Protein AF-A0A7C9LBA6-F1 (afdb_monomer_lite)

Foldseek 3Di:
DVVVVVVVVVVVVVVVVVVVVVVVVVVVPDDDQKAAPQCCQPVQQKWKWFDAPPDIDIDRHPVVCVVCVVRGPDIWMDRVPWTWDWDQDPPPGTITGTPVVVVVVVVVD

Secondary structure (DSSP, 8-state):
-HHHHHHHHHHHHHHHHHHHHHHHHHHH-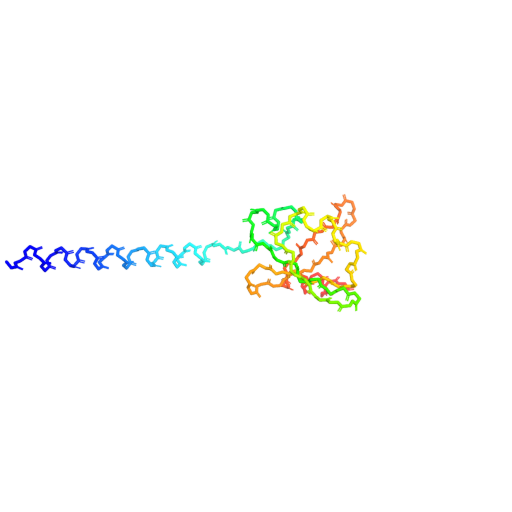PPPSEE-HHHHHHTT--EEEEE-SS-EEEE-SHHHHHHHGGG-SEEEEEETTEEEEEEEETTTEEEEEEHHHHHHHHHT-

pLDDT: mean 88.99, std 9.69, range [58.03, 98.0]

Radius of gyration: 20.69 Å; chains: 1; bounding box: 52×58×36 Å

Structure (mmCIF, N/CA/C/O backbone):
data_AF-A0A7C9LBA6-F1
#
_entry.id   AF-A0A7C9LBA6-F1
#
loop_
_atom_site.group_PDB
_atom_site.id
_atom_site.type_symbol
_atom_site.label_atom_id
_atom_site.label_alt_id
_atom_site.label_comp_id
_atom_site.label_asym_id
_atom_site.label_entity_id
_atom_site.label_seq_id
_atom_site.pdbx_PDB_ins_code
_atom_site.Cartn_x
_atom_site.Cartn_y
_atom_site.Cartn_z
_atom_site.occupancy
_atom_site.B_iso_or_equiv
_atom_site.auth_seq_id
_atom_site.auth_comp_id
_atom_site.auth_asym_id
_atom_site.auth_atom_id
_atom_site.pdbx_PDB_model_num
ATOM 1 N N . MET A 1 1 ? -35.778 39.467 17.809 1.00 60.66 1 MET A N 1
ATOM 2 C CA . MET A 1 1 ? -34.413 39.201 18.327 1.00 60.66 1 MET A CA 1
ATOM 3 C C . MET A 1 1 ? -34.234 37.753 18.783 1.00 60.66 1 MET A C 1
ATOM 5 O O . MET A 1 1 ? -33.127 37.266 18.616 1.00 60.66 1 MET A O 1
ATOM 9 N N . SER A 1 2 ? -35.278 37.062 19.279 1.00 70.19 2 SER A N 1
ATOM 10 C CA . SER A 1 2 ? -35.215 35.616 19.597 1.00 70.19 2 SER A CA 1
ATOM 11 C C . SER A 1 2 ? -34.873 34.762 18.371 1.00 70.19 2 SER A C 1
ATOM 13 O O . SER A 1 2 ? -33.877 34.055 18.390 1.00 70.19 2 SER A O 1
ATOM 15 N N . ASP A 1 3 ? -35.591 34.950 17.259 1.00 76.44 3 ASP A N 1
ATOM 16 C CA . ASP A 1 3 ? -35.483 34.080 16.075 1.00 76.44 3 ASP A CA 1
ATOM 17 C C . ASP A 1 3 ? -34.077 33.997 15.461 1.00 76.44 3 ASP A C 1
ATOM 19 O O . ASP A 1 3 ? -33.676 32.954 14.955 1.00 76.44 3 ASP A O 1
ATOM 23 N N . ILE A 1 4 ? -33.298 35.083 15.519 1.00 77.94 4 ILE A N 1
ATOM 24 C CA . ILE A 1 4 ? -31.924 35.104 14.990 1.00 77.94 4 ILE A CA 1
ATOM 25 C C . ILE A 1 4 ? -30.975 34.338 15.922 1.00 77.94 4 ILE A C 1
ATOM 27 O O . ILE A 1 4 ? -30.093 33.624 15.454 1.00 77.94 4 ILE A O 1
ATOM 31 N N . LEU A 1 5 ? -31.156 34.464 17.240 1.00 82.12 5 LEU A N 1
ATOM 32 C CA . LEU A 1 5 ? -30.356 33.737 18.228 1.00 82.12 5 LEU A CA 1
ATOM 33 C C . LEU A 1 5 ? -30.671 32.238 18.216 1.00 82.12 5 LEU A C 1
ATOM 35 O O . LEU A 1 5 ? -29.753 31.428 18.341 1.00 82.12 5 LEU A O 1
ATOM 39 N N . ASP A 1 6 ? -31.938 31.878 18.018 1.00 82.25 6 ASP A N 1
ATOM 40 C CA . ASP A 1 6 ? -32.375 30.487 17.901 1.00 82.25 6 ASP A CA 1
ATOM 41 C C . ASP A 1 6 ? -31.831 29.848 16.612 1.00 82.25 6 ASP A C 1
ATOM 43 O O . ASP A 1 6 ? -31.237 28.773 16.659 1.00 82.25 6 ASP A O 1
ATOM 47 N N . MET A 1 7 ? -31.868 30.565 15.484 1.00 81.94 7 MET A N 1
ATOM 48 C CA . MET A 1 7 ? -31.296 30.091 14.218 1.00 81.94 7 MET A CA 1
ATOM 49 C C . MET A 1 7 ? -29.770 29.889 14.292 1.00 81.94 7 MET A C 1
ATOM 51 O O . MET A 1 7 ? -29.239 28.911 13.764 1.00 81.94 7 MET A O 1
ATOM 55 N N . LEU A 1 8 ? -29.047 30.775 14.989 1.00 85.19 8 LEU A N 1
ATOM 56 C CA . LEU A 1 8 ? -27.605 30.622 15.228 1.00 85.19 8 LEU A CA 1
ATOM 57 C C . LEU A 1 8 ? -27.291 29.428 16.142 1.00 85.19 8 LEU A C 1
ATOM 59 O O . LEU A 1 8 ? -26.278 28.744 15.954 1.00 85.19 8 LEU A O 1
ATOM 63 N N . ARG A 1 9 ? -28.159 29.154 17.122 1.00 85.62 9 ARG A N 1
ATOM 64 C CA . ARG A 1 9 ? -28.035 27.999 18.016 1.00 85.62 9 ARG A CA 1
ATOM 65 C C . ARG A 1 9 ? -28.252 26.690 17.258 1.00 85.62 9 ARG A C 1
ATOM 67 O O . ARG A 1 9 ? -27.427 25.786 17.383 1.00 85.62 9 ARG A O 1
ATOM 74 N N . ASP A 1 10 ? -29.282 26.618 16.422 1.00 86.25 10 ASP A N 1
ATOM 75 C CA . ASP A 1 10 ? -29.562 25.448 15.583 1.00 86.25 10 ASP A CA 1
ATOM 76 C C . ASP A 1 10 ? -28.429 25.172 14.593 1.00 86.25 10 ASP A C 1
ATOM 78 O O . ASP A 1 10 ? -28.001 24.026 14.434 1.00 86.25 10 ASP A O 1
ATOM 82 N N . PHE A 1 11 ? -27.868 26.224 13.989 1.00 85.12 11 PHE A N 1
ATOM 83 C CA . PHE A 1 11 ? -26.718 26.096 13.097 1.00 85.12 11 PHE A CA 1
ATOM 84 C C . PHE A 1 11 ? -25.482 25.552 13.827 1.00 85.12 11 PHE A C 1
ATOM 86 O O . PHE A 1 11 ? -24.800 24.666 13.318 1.00 85.12 11 PHE A O 1
ATOM 93 N N . THR A 1 12 ? -25.232 26.022 15.052 1.00 88.44 12 THR A N 1
ATOM 94 C CA . THR A 1 12 ? -24.122 25.538 15.889 1.00 88.44 12 THR A CA 1
ATOM 95 C C . THR A 1 12 ? -24.306 24.068 16.281 1.00 88.44 12 THR A C 1
ATOM 97 O O . THR A 1 12 ? -23.357 23.287 16.252 1.00 88.44 12 THR A O 1
ATOM 100 N N . HIS A 1 13 ? -25.527 23.652 16.620 1.00 88.19 13 HIS A N 1
ATOM 101 C CA . HIS A 1 13 ? -25.814 22.246 16.915 1.00 88.19 13 HIS A CA 1
ATOM 102 C C . HIS A 1 13 ? -25.668 21.354 15.680 1.00 88.19 13 HIS A C 1
ATOM 104 O O . HIS A 1 13 ? -25.172 20.229 15.783 1.00 88.19 13 HIS A O 1
ATOM 110 N N . PHE A 1 14 ? -26.067 21.853 14.511 1.00 86.50 14 PHE A N 1
ATOM 111 C CA . PHE A 1 14 ? -25.910 21.148 13.247 1.00 86.50 14 PHE A CA 1
ATOM 112 C C . PHE A 1 14 ? -24.434 20.929 12.889 1.00 86.50 14 PHE A C 1
ATOM 114 O O . PHE A 1 14 ? -24.050 19.801 12.575 1.00 86.50 14 PHE A O 1
ATOM 121 N N . THR A 1 15 ? -23.586 21.957 13.003 1.00 87.06 15 THR A N 1
ATOM 122 C CA . THR A 1 15 ? -22.146 21.825 12.724 1.00 87.06 15 THR A CA 1
ATOM 123 C C . THR A 1 15 ? -21.457 20.884 13.709 1.00 87.06 15 THR A C 1
ATOM 125 O O . THR A 1 15 ? -20.731 19.991 13.280 1.00 87.06 15 THR A O 1
ATOM 128 N N . GLN A 1 16 ? -21.764 20.981 15.007 1.00 87.44 16 GLN A N 1
ATOM 129 C CA . GLN A 1 16 ? -21.244 20.055 16.023 1.00 87.44 16 GLN A CA 1
ATOM 130 C C . GLN A 1 16 ? -21.639 18.599 15.752 1.00 87.44 16 GLN A C 1
ATOM 132 O O . GLN A 1 16 ? -20.852 17.679 15.984 1.00 87.44 16 GLN A O 1
ATOM 137 N N . LYS A 1 17 ? -22.862 18.370 15.257 1.00 89.56 17 LYS A N 1
ATOM 138 C CA . LYS A 1 17 ? -23.321 17.033 14.875 1.00 89.56 17 LYS A CA 1
ATOM 139 C C . LYS A 1 17 ? -22.533 16.495 13.681 1.00 89.56 17 LYS A C 1
ATOM 141 O O . LYS A 1 17 ? -22.078 15.359 13.745 1.00 89.56 17 LYS A O 1
ATOM 146 N N . ILE A 1 18 ? -22.317 17.309 12.645 1.00 85.25 18 ILE A N 1
ATOM 147 C CA . ILE A 1 18 ? -21.493 16.925 11.487 1.00 85.25 18 ILE A CA 1
ATOM 148 C C . ILE A 1 18 ? -20.069 16.588 11.923 1.00 85.25 18 ILE A C 1
ATOM 150 O O . ILE A 1 18 ? -19.553 15.540 11.551 1.00 85.25 18 ILE A O 1
ATOM 154 N N . GLU A 1 19 ? -19.440 17.437 12.734 1.00 78.44 19 GLU A N 1
ATOM 155 C CA . GLU A 1 19 ? -18.077 17.202 13.220 1.00 78.44 19 GLU A CA 1
ATOM 156 C C . GLU A 1 19 ? -17.978 15.897 14.013 1.00 78.44 19 GLU A C 1
ATOM 158 O O . GLU A 1 19 ? -17.054 15.109 13.807 1.00 78.44 19 GLU A O 1
ATOM 163 N N . ARG A 1 20 ? -18.960 15.629 14.881 1.00 79.94 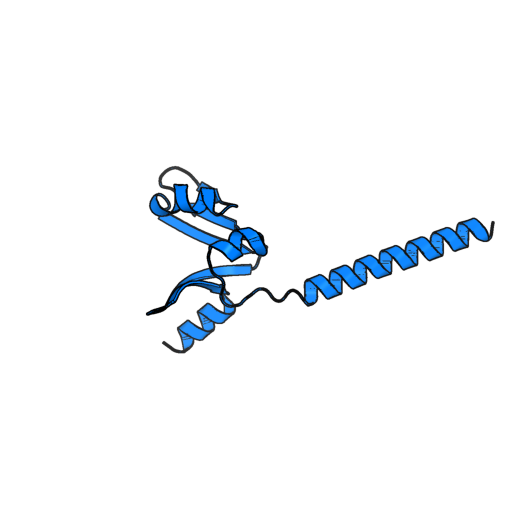20 ARG A N 1
ATOM 164 C CA . ARG A 1 20 ? -19.026 14.387 15.653 1.00 79.94 20 ARG A CA 1
ATOM 165 C C . ARG A 1 20 ? -19.242 13.168 14.761 1.00 79.94 20 ARG A C 1
ATOM 167 O O . ARG A 1 20 ? -18.562 12.165 14.952 1.00 79.94 20 ARG A O 1
ATOM 174 N N . ASP A 1 21 ? -20.146 13.247 13.792 1.00 79.44 21 ASP A N 1
ATOM 175 C CA . ASP A 1 21 ? -20.440 12.147 12.873 1.00 79.44 21 ASP A CA 1
ATOM 176 C C . ASP A 1 21 ? -19.245 11.869 11.945 1.00 79.44 21 ASP A C 1
ATOM 178 O O . ASP A 1 21 ? -18.908 10.709 11.706 1.00 79.44 21 ASP A O 1
ATOM 182 N N . M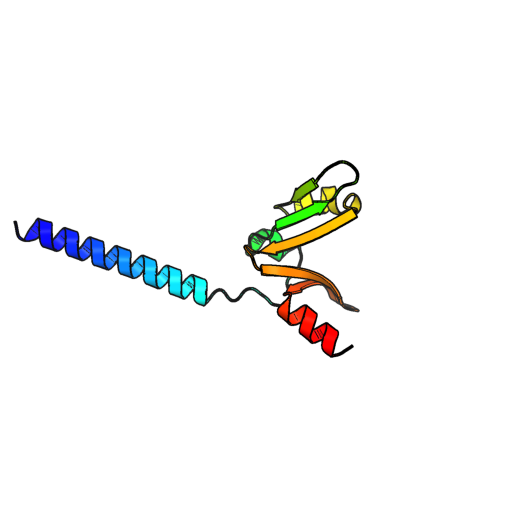ET A 1 22 ? -18.533 12.907 11.492 1.00 72.50 22 MET A N 1
ATOM 183 C CA . MET A 1 22 ? -17.276 12.782 10.747 1.00 72.50 22 MET A CA 1
ATOM 184 C C . MET A 1 22 ? -16.166 12.171 11.600 1.00 72.50 22 MET A C 1
ATOM 186 O O . MET A 1 22 ? -15.453 11.290 11.126 1.00 72.50 22 MET A O 1
ATOM 190 N N . TYR A 1 23 ? -16.030 12.600 12.855 1.00 70.00 23 TYR A N 1
ATOM 191 C CA . TYR A 1 23 ? -15.053 12.048 13.790 1.00 70.00 23 TYR A CA 1
ATOM 192 C C . TYR A 1 23 ? -15.331 10.571 14.088 1.00 70.00 23 TYR A C 1
ATOM 194 O O . TYR A 1 23 ? -14.425 9.744 14.014 1.00 70.00 23 TYR A O 1
ATOM 202 N N . GLU A 1 24 ? -16.586 10.211 14.357 1.00 68.31 24 GLU A N 1
ATOM 203 C CA . GLU A 1 24 ? -17.001 8.823 14.570 1.00 68.31 24 GLU A CA 1
ATOM 204 C C . GLU A 1 24 ? -16.846 7.981 13.299 1.00 68.31 24 GLU A C 1
ATOM 206 O O . GLU A 1 24 ? -16.409 6.836 13.378 1.00 68.31 24 GLU A O 1
ATOM 211 N N . THR A 1 25 ? -17.122 8.540 12.120 1.00 65.69 25 THR A N 1
ATOM 212 C CA . THR A 1 25 ? -16.894 7.865 10.834 1.00 65.69 25 THR A CA 1
ATOM 213 C C . THR A 1 25 ? -15.404 7.632 10.596 1.00 65.69 25 THR A C 1
ATOM 215 O O . THR A 1 25 ? -15.000 6.506 10.328 1.00 65.69 25 THR A O 1
ATOM 218 N N . ALA A 1 26 ? -14.559 8.646 10.788 1.00 62.19 26 ALA A N 1
ATOM 219 C CA . ALA A 1 26 ? -13.107 8.523 10.671 1.00 62.19 26 ALA A CA 1
ATOM 220 C C . ALA A 1 26 ? -12.520 7.531 11.689 1.00 62.19 26 ALA A C 1
ATOM 222 O O . ALA A 1 26 ? -11.588 6.798 11.372 1.00 62.19 26 ALA A O 1
ATOM 223 N N . LYS A 1 27 ? -13.096 7.459 12.895 1.00 58.03 27 LYS A N 1
ATOM 224 C CA . LYS A 1 27 ? -12.730 6.484 13.932 1.00 58.03 27 LYS A CA 1
ATOM 225 C C . LYS A 1 27 ? -13.187 5.058 13.593 1.00 58.03 27 LYS A C 1
ATOM 227 O O . LYS A 1 27 ? -12.568 4.099 14.047 1.00 58.03 27 LYS A O 1
ATOM 232 N N . ARG A 1 28 ? -14.266 4.914 12.815 1.00 58.34 28 ARG A N 1
ATOM 233 C CA . ARG A 1 28 ? -14.827 3.627 12.365 1.00 58.34 28 ARG A CA 1
ATOM 234 C C . ARG A 1 28 ? -14.223 3.109 11.067 1.00 58.34 28 ARG A C 1
ATOM 236 O O . ARG A 1 28 ? -14.303 1.906 10.835 1.00 58.34 28 ARG A O 1
ATOM 243 N N . ILE A 1 29 ? -13.623 3.966 10.241 1.00 68.44 29 ILE A N 1
ATOM 244 C CA . ILE A 1 29 ? -12.851 3.541 9.069 1.00 68.44 29 ILE A CA 1
ATOM 245 C C . ILE A 1 29 ? -11.545 2.920 9.583 1.00 68.44 29 ILE A C 1
ATOM 247 O O . ILE A 1 29 ? -10.493 3.553 9.646 1.00 68.44 29 ILE A O 1
ATOM 251 N N . GLN A 1 30 ? -11.630 1.664 10.019 1.00 80.75 30 GLN A N 1
ATOM 252 C CA . GLN A 1 30 ? -10.452 0.829 10.189 1.00 80.75 30 GLN A CA 1
ATOM 253 C C . GLN A 1 30 ? -9.896 0.549 8.799 1.00 80.75 30 GLN A C 1
ATOM 255 O O . GLN A 1 30 ? -10.582 -0.013 7.945 1.00 80.75 30 GLN A O 1
ATOM 260 N N . LEU A 1 31 ? -8.664 0.994 8.573 1.00 87.81 31 LEU A N 1
ATOM 261 C CA . LEU A 1 31 ? -7.948 0.669 7.353 1.00 87.81 31 LEU A CA 1
ATOM 262 C C . LEU A 1 31 ? -7.703 -0.849 7.292 1.00 87.81 31 LEU A C 1
ATOM 264 O O . LEU A 1 31 ? -7.468 -1.466 8.335 1.00 87.81 31 LEU A O 1
ATOM 268 N N . PRO A 1 32 ? -7.754 -1.455 6.098 1.00 91.62 32 PRO A N 1
ATOM 269 C CA . PRO A 1 32 ? -7.623 -2.896 5.954 1.00 91.62 32 PRO A CA 1
ATOM 270 C C . PRO A 1 32 ? -6.203 -3.353 6.288 1.00 91.62 32 PRO A C 1
ATOM 272 O O . PRO A 1 32 ? -5.229 -2.687 5.930 1.00 91.62 32 PRO A O 1
ATOM 275 N N . ASP A 1 33 ? -6.082 -4.506 6.946 1.00 93.38 33 ASP A N 1
ATOM 276 C CA . ASP A 1 33 ? -4.784 -5.118 7.250 1.00 93.38 33 ASP A CA 1
ATOM 277 C C . ASP A 1 33 ? -4.142 -5.784 6.026 1.00 93.38 33 ASP A C 1
ATOM 279 O O . ASP A 1 33 ? -2.920 -5.830 5.931 1.0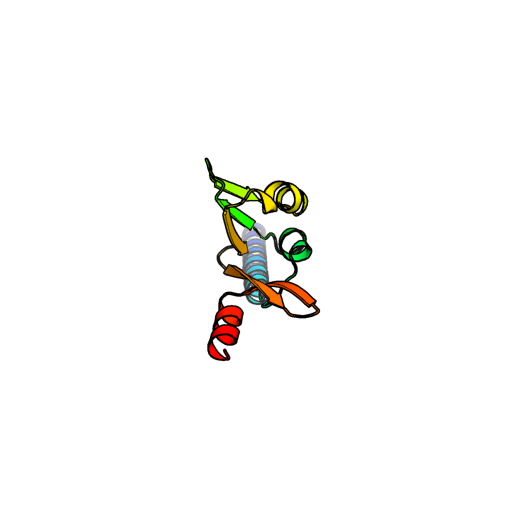0 93.38 33 ASP A O 1
ATOM 283 N N . GLU A 1 34 ? -4.951 -6.243 5.072 1.00 95.12 34 GLU A N 1
ATOM 284 C CA . GLU A 1 34 ? -4.531 -6.790 3.781 1.00 95.12 34 GLU A CA 1
ATOM 285 C C . GLU A 1 34 ? -5.416 -6.181 2.685 1.00 95.12 34 GLU A C 1
ATOM 287 O O . GLU A 1 34 ? -6.638 -6.123 2.832 1.00 95.12 34 GLU A O 1
ATOM 292 N N . ILE A 1 35 ? -4.812 -5.707 1.598 1.00 95.62 35 ILE A N 1
ATOM 293 C CA . ILE A 1 35 ? -5.516 -5.058 0.491 1.00 95.62 35 ILE A CA 1
ATOM 294 C C . ILE A 1 35 ? -4.800 -5.322 -0.836 1.00 95.62 35 ILE A C 1
ATOM 296 O O . ILE A 1 35 ? -3.570 -5.312 -0.905 1.00 95.62 35 ILE A O 1
ATOM 300 N N . ASP A 1 36 ? -5.551 -5.595 -1.900 1.00 95.56 36 ASP A N 1
ATOM 301 C CA . ASP A 1 36 ? -4.981 -5.701 -3.244 1.00 95.56 36 ASP A CA 1
ATOM 302 C C . ASP A 1 36 ? -4.657 -4.317 -3.830 1.00 95.56 36 ASP A C 1
ATOM 304 O O . ASP A 1 36 ? -5.145 -3.280 -3.380 1.00 95.56 36 ASP A O 1
ATOM 308 N N . ILE A 1 37 ? -3.807 -4.297 -4.856 1.00 95.31 37 ILE A N 1
ATOM 309 C CA . ILE A 1 37 ? -3.314 -3.043 -5.427 1.00 95.31 37 ILE A CA 1
ATOM 310 C C . ILE A 1 37 ? -4.416 -2.205 -6.090 1.00 95.31 37 ILE A C 1
ATOM 312 O O . ILE A 1 37 ? -4.336 -0.981 -6.076 1.00 95.31 37 ILE A O 1
ATOM 316 N N . TYR A 1 38 ? -5.453 -2.844 -6.639 1.00 94.69 38 TYR A N 1
ATOM 317 C CA . TYR A 1 38 ? -6.550 -2.144 -7.299 1.00 94.69 38 TYR A CA 1
ATOM 318 C C . TYR A 1 38 ? -7.378 -1.386 -6.261 1.00 94.69 38 TYR A C 1
ATOM 320 O O . TYR A 1 38 ? -7.506 -0.166 -6.336 1.00 94.69 38 TYR A O 1
ATOM 328 N N . ASN A 1 39 ? -7.855 -2.085 -5.228 1.00 95.19 39 ASN A N 1
ATOM 329 C CA . ASN A 1 39 ? -8.632 -1.469 -4.158 1.00 95.19 39 ASN A CA 1
ATOM 330 C C . ASN A 1 39 ? -7.803 -0.445 -3.372 1.00 95.19 39 ASN A C 1
ATOM 332 O O . ASN A 1 39 ? -8.353 0.559 -2.916 1.00 95.19 39 ASN A O 1
ATOM 336 N N . PHE A 1 40 ? -6.486 -0.648 -3.244 1.00 96.62 40 PHE A N 1
ATOM 337 C CA . PHE A 1 40 ? -5.589 0.328 -2.622 1.00 96.62 40 PHE A CA 1
ATOM 338 C C . PHE A 1 40 ? -5.699 1.707 -3.273 1.00 96.62 40 PHE A C 1
ATOM 340 O O . PHE A 1 40 ? -5.878 2.686 -2.550 1.00 96.62 40 PHE A O 1
ATOM 347 N N . PHE A 1 41 ? -5.650 1.789 -4.604 1.00 95.69 41 PHE A N 1
ATOM 348 C CA . PHE A 1 41 ? -5.810 3.059 -5.313 1.00 95.69 41 PHE A CA 1
ATOM 349 C C . PHE A 1 41 ? -7.274 3.505 -5.372 1.00 95.69 41 PHE A C 1
ATOM 351 O O . PHE A 1 41 ? -7.593 4.605 -4.923 1.00 95.69 41 PHE A O 1
ATOM 358 N N . GLU A 1 42 ? -8.165 2.642 -5.862 1.00 92.62 42 GLU A N 1
ATOM 359 C CA . GLU A 1 42 ? -9.527 3.031 -6.247 1.00 92.62 42 GLU A CA 1
ATOM 360 C C . GLU A 1 42 ? -10.458 3.273 -5.054 1.00 92.62 42 GLU A C 1
ATOM 362 O O . GLU A 1 42 ? -11.267 4.199 -5.065 1.00 92.62 42 GLU A O 1
ATOM 367 N N . GLN A 1 43 ? -10.358 2.453 -4.005 1.00 92.50 43 GLN A N 1
ATOM 368 C CA . GLN A 1 43 ? -11.287 2.510 -2.874 1.00 92.50 43 GLN A CA 1
ATOM 369 C C . GLN A 1 43 ? -10.704 3.262 -1.675 1.00 92.50 43 GLN A C 1
ATOM 371 O O . GLN A 1 43 ? -11.439 3.932 -0.947 1.00 92.50 43 GLN A O 1
ATOM 376 N N . TRP A 1 44 ? -9.394 3.153 -1.451 1.00 92.38 44 TRP A N 1
ATOM 377 C CA . TRP A 1 44 ? -8.763 3.642 -0.223 1.00 92.38 44 TRP A CA 1
ATOM 378 C C . TRP A 1 44 ? -7.871 4.870 -0.423 1.00 92.38 44 TRP A C 1
ATOM 380 O O . TRP A 1 44 ? -7.304 5.370 0.549 1.00 92.38 44 TRP A O 1
ATOM 390 N N . GLY A 1 45 ? -7.770 5.397 -1.650 1.00 91.88 45 GLY A N 1
ATOM 391 C CA . GLY A 1 45 ? -6.999 6.610 -1.944 1.00 91.88 45 GLY A CA 1
ATOM 392 C C . GLY A 1 45 ? -5.505 6.449 -1.660 1.00 91.88 45 GLY A C 1
ATOM 393 O O . GLY A 1 45 ? -4.836 7.390 -1.217 1.00 91.88 45 GLY A O 1
ATOM 394 N N . GLY A 1 46 ? -5.004 5.231 -1.847 1.00 95.44 46 GLY A N 1
ATOM 395 C CA . GLY A 1 46 ? -3.621 4.858 -1.640 1.00 95.44 46 GLY A CA 1
ATOM 396 C C . GLY A 1 46 ? -2.673 5.616 -2.561 1.00 95.44 46 GLY A C 1
ATOM 397 O O . GLY A 1 46 ? -3.012 6.025 -3.671 1.00 95.44 46 GLY A O 1
ATOM 398 N N . ARG A 1 47 ? -1.455 5.824 -2.073 1.00 97.06 47 ARG A N 1
ATOM 399 C CA . ARG A 1 47 ? -0.383 6.515 -2.786 1.00 97.06 47 ARG A CA 1
ATOM 400 C C . ARG A 1 47 ? 0.878 5.672 -2.758 1.00 97.06 47 ARG A C 1
ATOM 402 O O . ARG A 1 47 ? 1.274 5.159 -1.708 1.00 97.06 47 ARG A O 1
ATOM 409 N N . ALA A 1 48 ? 1.512 5.555 -3.916 1.00 97.88 48 ALA A N 1
ATOM 410 C CA . ALA A 1 48 ? 2.772 4.852 -4.086 1.00 97.88 48 ALA A CA 1
ATOM 411 C C . ALA A 1 48 ? 3.882 5.859 -4.405 1.00 97.88 48 ALA A C 1
ATOM 413 O O . ALA A 1 48 ? 3.951 6.410 -5.500 1.00 97.88 48 ALA A O 1
ATOM 414 N N . GLU A 1 49 ? 4.764 6.105 -3.439 1.00 97.50 49 GLU A N 1
ATOM 415 C CA . GLU A 1 49 ? 5.972 6.903 -3.649 1.00 97.50 49 GLU A CA 1
ATOM 416 C C . GLU A 1 49 ? 7.050 6.027 -4.275 1.00 97.50 49 GLU A C 1
ATOM 418 O O . GLU A 1 49 ? 7.621 5.157 -3.612 1.00 97.50 49 GLU A O 1
ATOM 423 N N . CYS A 1 50 ? 7.329 6.279 -5.546 1.00 97.00 50 CYS A N 1
ATOM 424 C CA . CYS A 1 50 ? 8.290 5.550 -6.350 1.00 97.00 50 CYS A CA 1
ATOM 425 C C . CYS A 1 50 ? 9.606 6.323 -6.426 1.00 97.00 50 CYS A C 1
ATOM 427 O O . CYS A 1 50 ? 9.641 7.507 -6.777 1.00 97.00 50 CYS A O 1
ATOM 429 N N . ARG A 1 51 ? 10.706 5.640 -6.117 1.00 96.94 51 ARG A N 1
ATOM 430 C CA . ARG A 1 51 ? 12.059 6.111 -6.403 1.00 96.94 51 ARG A CA 1
ATOM 431 C C . ARG A 1 51 ? 12.504 5.508 -7.730 1.00 96.94 51 ARG A C 1
ATOM 433 O O . ARG A 1 51 ? 12.697 4.297 -7.808 1.00 96.94 51 ARG A O 1
ATOM 440 N N . MET A 1 52 ? 12.687 6.360 -8.729 1.00 94.12 52 MET A N 1
ATOM 441 C CA . MET A 1 52 ? 13.280 6.006 -10.017 1.00 94.12 52 MET A CA 1
ATOM 442 C C . MET A 1 52 ? 14.804 6.187 -9.951 1.00 94.12 52 MET A C 1
ATOM 444 O O . MET A 1 52 ? 15.339 6.636 -8.931 1.00 94.12 52 MET A O 1
ATOM 448 N N . TYR A 1 53 ? 15.510 5.854 -11.034 1.00 90.69 53 TYR A N 1
ATOM 449 C CA . TYR A 1 53 ? 16.955 6.095 -11.145 1.00 90.69 53 TYR A CA 1
ATOM 450 C C . TYR A 1 53 ? 17.315 7.576 -10.977 1.00 90.69 53 TYR A C 1
ATOM 452 O O . TYR A 1 53 ? 18.162 7.904 -10.146 1.00 90.69 53 TYR A O 1
ATOM 460 N N . ASP A 1 54 ? 16.609 8.458 -11.687 1.00 93.19 54 ASP A N 1
ATOM 461 C CA . ASP A 1 54 ? 16.997 9.871 -11.793 1.00 93.19 54 ASP A CA 1
ATOM 462 C C . ASP A 1 54 ? 16.073 10.830 -11.027 1.00 93.19 54 ASP A C 1
ATOM 464 O O . ASP A 1 54 ? 16.401 12.000 -10.836 1.00 93.19 54 ASP A O 1
ATOM 468 N N . TYR A 1 55 ? 14.902 10.366 -10.584 1.00 92.81 55 TYR A N 1
ATOM 469 C CA . TYR A 1 55 ? 13.905 11.206 -9.919 1.00 92.81 55 TYR A CA 1
ATOM 470 C C . TYR A 1 55 ? 12.990 10.400 -8.988 1.00 92.81 55 TYR A C 1
ATOM 472 O O . TYR A 1 55 ? 13.102 9.184 -8.851 1.00 92.81 55 TYR A O 1
ATOM 480 N N . SER A 1 56 ? 12.086 11.089 -8.293 1.00 95.19 56 SER A N 1
ATOM 481 C CA . SER A 1 56 ? 11.019 10.468 -7.499 1.00 95.19 56 SER A CA 1
ATOM 482 C C . SER A 1 56 ? 9.660 10.917 -8.016 1.00 95.19 56 SER A C 1
ATOM 484 O O . SER A 1 56 ? 9.512 12.050 -8.471 1.00 95.19 56 SER A O 1
ATOM 486 N N . MET A 1 57 ? 8.677 10.028 -7.947 1.00 95.50 57 MET A N 1
ATOM 487 C CA . MET A 1 57 ? 7.318 10.263 -8.427 1.00 95.50 57 MET A CA 1
ATOM 488 C C . MET A 1 57 ? 6.317 9.644 -7.456 1.00 95.50 57 MET A C 1
ATOM 490 O O . MET A 1 57 ? 6.594 8.618 -6.839 1.00 95.50 57 MET A O 1
ATOM 494 N N . THR A 1 58 ? 5.143 10.253 -7.339 1.00 96.81 58 THR A N 1
ATOM 495 C CA . THR A 1 58 ? 4.021 9.681 -6.594 1.00 96.81 58 THR A CA 1
ATOM 496 C C . THR A 1 58 ? 2.973 9.201 -7.581 1.00 96.81 58 THR A C 1
ATOM 498 O O . THR A 1 58 ? 2.480 9.995 -8.379 1.00 96.81 58 THR A O 1
ATOM 501 N N . LEU A 1 59 ? 2.625 7.920 -7.507 1.00 96.50 59 LEU A N 1
ATOM 502 C CA . LEU A 1 59 ? 1.535 7.328 -8.272 1.00 96.50 59 LEU A CA 1
ATOM 503 C C . LEU A 1 59 ? 0.282 7.335 -7.396 1.00 96.50 59 LEU A C 1
ATOM 505 O O . LEU A 1 59 ? 0.333 6.938 -6.227 1.00 96.50 59 LEU A O 1
ATOM 509 N N . CYS A 1 60 ? -0.824 7.811 -7.962 1.00 93.75 60 CYS A N 1
ATOM 510 C CA . CYS A 1 60 ? -2.110 7.960 -7.274 1.00 93.75 60 CYS A CA 1
ATOM 511 C C . CYS A 1 60 ? -3.241 7.193 -7.978 1.00 93.75 60 CYS A C 1
ATOM 513 O O . CYS A 1 60 ? -4.397 7.359 -7.604 1.00 93.75 60 CYS A O 1
ATOM 515 N N . SER A 1 61 ? -2.923 6.400 -9.003 1.00 95.38 61 SER A N 1
ATOM 516 C CA . SER A 1 61 ? -3.880 5.624 -9.790 1.00 95.38 61 SER A CA 1
ATOM 517 C C . SER A 1 61 ? -3.303 4.253 -10.140 1.00 95.38 61 SER A C 1
ATOM 519 O O . SER A 1 61 ? -2.080 4.074 -10.195 1.00 95.38 61 SER A O 1
ATOM 521 N N . ILE A 1 62 ? -4.185 3.289 -10.412 1.00 95.62 62 ILE A N 1
ATOM 522 C CA . ILE A 1 62 ? -3.776 1.965 -10.889 1.00 95.62 62 ILE A CA 1
ATOM 523 C C . ILE A 1 62 ? -3.129 2.027 -12.281 1.00 95.62 62 ILE A C 1
ATOM 525 O O . ILE A 1 62 ? -2.201 1.270 -12.557 1.00 95.62 62 ILE A O 1
ATOM 529 N N . GLU A 1 63 ? -3.571 2.944 -13.143 1.00 96.19 63 GLU A N 1
ATOM 530 C CA . GLU A 1 63 ? -3.029 3.110 -14.496 1.00 96.19 63 GLU A CA 1
ATOM 531 C C . GLU A 1 63 ? -1.565 3.559 -14.460 1.00 96.19 63 GLU A C 1
ATOM 533 O O . GLU A 1 63 ? -0.708 2.946 -15.101 1.00 96.19 63 GLU A O 1
ATOM 538 N N . ASP A 1 64 ? -1.258 4.577 -13.651 1.00 94.81 64 ASP A N 1
ATOM 539 C CA . ASP A 1 64 ? 0.115 5.044 -13.455 1.00 94.81 64 ASP A CA 1
ATOM 540 C C . ASP A 1 64 ? 0.972 3.959 -12.800 1.00 94.81 64 ASP A C 1
ATOM 542 O O . ASP A 1 64 ? 2.118 3.744 -13.193 1.00 94.81 64 ASP A O 1
ATOM 546 N N . TYR A 1 65 ? 0.408 3.239 -11.825 1.00 95.56 65 TYR A N 1
ATOM 547 C CA . TYR A 1 65 ? 1.085 2.114 -11.193 1.00 95.56 65 TYR A CA 1
ATOM 548 C C . TYR A 1 65 ? 1.509 1.063 -12.214 1.00 95.56 65 TYR A C 1
ATOM 550 O O . TYR A 1 65 ? 2.691 0.751 -12.298 1.00 95.56 65 TYR A O 1
ATOM 558 N N . VAL A 1 66 ? 0.587 0.567 -13.040 1.00 95.00 66 VAL A N 1
ATOM 559 C CA . VAL A 1 66 ? 0.900 -0.435 -14.071 1.00 95.00 66 VAL A CA 1
ATOM 560 C C . VAL A 1 66 ? 1.937 0.088 -15.065 1.00 95.00 66 VAL A C 1
ATOM 562 O O . VAL A 1 66 ? 2.794 -0.672 -15.508 1.00 95.00 66 VAL A O 1
ATOM 565 N N . ARG A 1 67 ? 1.891 1.381 -15.399 1.00 95.75 67 ARG A N 1
ATOM 566 C CA . ARG A 1 67 ? 2.813 1.989 -16.361 1.00 95.75 67 ARG A CA 1
ATOM 567 C C . ARG A 1 67 ? 4.245 2.120 -15.842 1.00 95.75 67 ARG A C 1
ATOM 569 O O . ARG A 1 67 ? 5.165 1.983 -16.639 1.00 95.75 67 ARG A O 1
ATOM 576 N N . PHE A 1 68 ? 4.429 2.426 -14.558 1.00 94.69 68 PHE A N 1
ATOM 577 C CA . PHE A 1 68 ? 5.735 2.804 -14.001 1.00 94.69 68 PHE A CA 1
ATOM 578 C C . PHE A 1 68 ? 6.289 1.824 -12.958 1.00 94.69 68 PHE A C 1
ATOM 580 O O . PHE A 1 68 ? 7.403 2.022 -12.476 1.00 94.69 68 PHE A O 1
ATOM 587 N N . TYR A 1 69 ? 5.538 0.785 -12.582 1.00 93.88 69 TYR A N 1
ATOM 588 C CA . TYR A 1 69 ? 5.939 -0.163 -11.538 1.00 93.88 69 TYR A CA 1
ATOM 589 C C . TYR A 1 69 ? 7.293 -0.820 -11.824 1.00 93.88 69 TYR A C 1
ATOM 591 O O . TYR A 1 69 ? 8.147 -0.853 -10.939 1.00 93.88 69 TYR A O 1
ATOM 599 N N . ASP A 1 70 ? 7.501 -1.295 -13.054 1.00 94.00 70 ASP A N 1
ATOM 600 C CA . ASP A 1 70 ? 8.725 -2.010 -13.436 1.00 94.00 70 ASP A CA 1
ATOM 601 C C . ASP A 1 70 ? 9.961 -1.091 -13.508 1.00 94.00 70 ASP A C 1
ATOM 603 O O . ASP A 1 70 ? 11.089 -1.566 -13.370 1.00 94.00 70 ASP A O 1
ATOM 607 N N . ASP A 1 71 ? 9.762 0.224 -13.655 1.00 94.06 71 ASP A N 1
ATOM 608 C CA . ASP A 1 71 ? 10.839 1.225 -13.684 1.00 94.06 71 ASP A CA 1
ATOM 609 C C . ASP A 1 71 ? 11.268 1.680 -12.275 1.00 94.06 71 ASP A C 1
ATOM 611 O O . ASP A 1 71 ? 12.319 2.309 -12.094 1.00 94.06 71 ASP A O 1
ATOM 615 N N . ALA A 1 72 ? 10.456 1.389 -11.254 1.00 95.00 72 ALA A N 1
ATOM 616 C CA . ALA A 1 72 ? 10.699 1.841 -9.894 1.00 95.00 72 ALA A CA 1
ATOM 617 C C . ALA A 1 72 ? 11.723 0.955 -9.170 1.00 95.00 72 ALA A C 1
ATOM 619 O O . ALA A 1 72 ? 11.518 -0.234 -8.93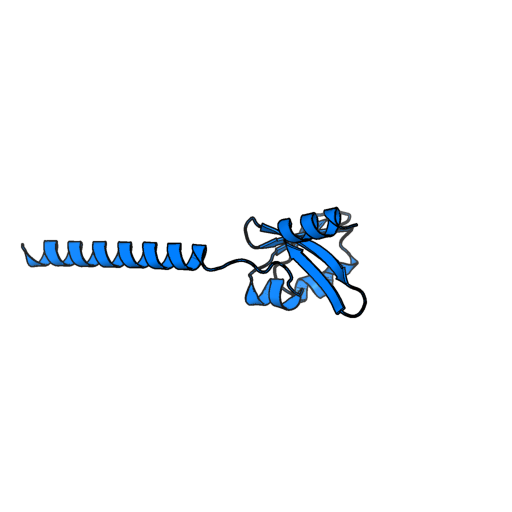9 1.00 95.00 72 ALA A O 1
ATOM 620 N N . ILE A 1 73 ? 12.805 1.569 -8.685 1.00 95.81 73 ILE A N 1
ATOM 621 C CA . ILE A 1 73 ? 13.823 0.900 -7.853 1.00 95.81 73 ILE A CA 1
ATOM 622 C C . ILE A 1 73 ? 13.246 0.546 -6.480 1.00 95.81 73 ILE A C 1
ATOM 624 O O . ILE A 1 73 ? 13.611 -0.448 -5.850 1.00 95.81 73 ILE A O 1
ATOM 628 N N . ASN A 1 74 ? 12.381 1.416 -5.966 1.00 95.25 74 ASN A N 1
ATOM 629 C CA . ASN A 1 74 ? 11.735 1.239 -4.680 1.00 95.25 74 ASN A CA 1
ATOM 630 C C . ASN A 1 74 ? 10.360 1.892 -4.697 1.00 95.25 74 ASN A C 1
ATOM 632 O O . ASN A 1 74 ? 10.201 2.976 -5.257 1.00 95.25 74 ASN A O 1
ATOM 636 N N . ILE A 1 75 ? 9.402 1.261 -4.023 1.00 97.25 75 ILE A N 1
ATOM 637 C CA . ILE A 1 75 ? 8.057 1.796 -3.860 1.00 97.25 75 ILE A CA 1
ATOM 638 C C . ILE A 1 75 ? 7.672 1.755 -2.385 1.00 97.25 75 ILE A C 1
ATOM 640 O O . ILE A 1 75 ? 7.786 0.719 -1.725 1.00 97.25 75 ILE A O 1
ATOM 644 N N . ARG A 1 76 ? 7.187 2.889 -1.874 1.00 97.69 76 ARG A N 1
ATOM 645 C CA . ARG A 1 76 ? 6.602 3.011 -0.535 1.00 97.69 76 ARG A CA 1
ATOM 646 C C . ARG A 1 76 ? 5.106 3.267 -0.653 1.00 97.69 76 ARG A C 1
ATOM 648 O O . ARG A 1 76 ? 4.695 4.267 -1.235 1.00 97.69 76 ARG A O 1
ATOM 655 N N . TYR A 1 77 ? 4.311 2.385 -0.060 1.00 98.00 77 TYR A N 1
ATOM 656 C CA . TYR A 1 77 ? 2.852 2.434 -0.122 1.00 98.00 77 TYR A CA 1
ATOM 657 C C . TYR A 1 77 ? 2.277 3.044 1.151 1.00 98.00 77 TYR A C 1
ATOM 659 O O . TYR A 1 77 ? 2.664 2.656 2.259 1.00 98.00 77 TYR A O 1
ATOM 667 N N . HIS A 1 78 ? 1.340 3.978 1.006 1.00 96.19 78 HIS A N 1
ATOM 668 C CA . HIS A 1 78 ? 0.634 4.551 2.144 1.00 96.19 78 HIS A CA 1
ATOM 669 C C . HIS A 1 78 ? -0.813 4.946 1.833 1.00 96.19 78 HIS A C 1
ATOM 671 O O . HIS A 1 78 ? -1.130 5.372 0.726 1.00 96.19 78 HIS A O 1
ATOM 677 N N . ILE A 1 79 ? -1.676 4.849 2.847 1.00 94.81 79 ILE A N 1
ATOM 678 C CA . ILE A 1 79 ? -3.019 5.445 2.872 1.00 94.81 79 ILE A CA 1
ATOM 679 C C . ILE A 1 79 ? -3.013 6.495 3.982 1.00 94.81 79 ILE A C 1
ATOM 681 O O . ILE A 1 79 ? -2.890 6.176 5.169 1.00 94.81 79 ILE A O 1
ATOM 685 N N . GLY A 1 80 ? -3.068 7.774 3.607 1.00 90.50 80 GLY A N 1
ATOM 686 C CA . GLY A 1 80 ? -2.824 8.866 4.549 1.00 90.50 80 GLY A CA 1
ATOM 687 C C . GLY A 1 80 ? -1.450 8.724 5.217 1.00 90.50 80 GLY A C 1
ATOM 688 O O . GLY A 1 80 ? -0.424 8.793 4.549 1.00 90.50 80 GLY A O 1
ATOM 689 N N . LYS A 1 81 ? -1.423 8.521 6.540 1.00 90.31 81 LYS A N 1
ATOM 690 C CA . LYS A 1 81 ? -0.182 8.291 7.311 1.00 90.31 81 LYS A CA 1
ATOM 691 C C . LYS A 1 81 ? 0.129 6.808 7.553 1.00 90.31 81 LYS A C 1
ATOM 693 O O . LYS A 1 81 ? 1.195 6.502 8.083 1.00 90.31 81 LYS A O 1
ATOM 698 N N . ALA A 1 82 ? -0.790 5.903 7.217 1.00 93.19 82 ALA A N 1
ATOM 699 C CA . ALA A 1 82 ? -0.619 4.474 7.443 1.00 93.19 82 ALA A CA 1
ATOM 700 C C . ALA A 1 82 ? 0.255 3.864 6.347 1.00 93.19 82 ALA A C 1
ATOM 702 O O . ALA A 1 82 ? 0.001 4.075 5.161 1.00 93.19 82 ALA A O 1
ATOM 703 N N . LYS A 1 83 ? 1.275 3.104 6.748 1.00 96.44 83 LYS A N 1
ATOM 704 C CA . LYS A 1 83 ? 2.209 2.444 5.832 1.00 96.44 83 LYS A CA 1
ATOM 705 C C . LYS A 1 83 ? 1.762 1.030 5.507 1.00 96.44 83 LYS A C 1
ATOM 707 O O . LYS A 1 83 ? 1.261 0.313 6.376 1.00 96.44 83 LYS A O 1
ATOM 712 N N . TYR A 1 84 ? 2.045 0.639 4.273 1.00 97.75 84 TYR A N 1
ATOM 713 C CA . TYR A 1 84 ? 1.758 -0.679 3.739 1.00 97.75 84 TYR A CA 1
ATOM 714 C C . TYR A 1 84 ? 2.996 -1.300 3.092 1.00 97.75 84 TYR A C 1
ATOM 716 O O . TYR A 1 84 ? 3.858 -0.605 2.549 1.00 97.75 84 TYR A O 1
ATOM 724 N N . TYR A 1 85 ? 3.064 -2.628 3.133 1.00 96.62 85 TYR A N 1
ATOM 725 C CA . TYR A 1 85 ? 4.170 -3.423 2.614 1.00 96.62 85 TYR A CA 1
ATOM 726 C C . TYR A 1 85 ? 3.662 -4.447 1.609 1.00 96.62 85 TYR A C 1
ATOM 728 O O . TYR A 1 85 ? 2.767 -5.229 1.919 1.00 96.62 85 TYR A O 1
ATOM 736 N N . ALA A 1 86 ? 4.262 -4.471 0.420 1.00 95.31 86 ALA A N 1
ATOM 737 C CA . ALA A 1 86 ? 3.980 -5.500 -0.568 1.00 95.31 86 ALA A CA 1
ATOM 738 C C . ALA A 1 86 ? 4.553 -6.848 -0.108 1.00 95.31 86 ALA A C 1
ATOM 740 O O . ALA A 1 86 ? 5.760 -6.990 0.103 1.00 95.31 86 ALA A O 1
ATOM 741 N N . LEU A 1 87 ? 3.682 -7.842 0.037 1.00 94.19 87 LEU A N 1
ATOM 742 C CA . LEU A 1 87 ? 4.029 -9.211 0.392 1.00 94.19 87 LEU A CA 1
ATOM 743 C C . LEU A 1 87 ? 3.454 -10.178 -0.637 1.00 94.19 87 LEU A C 1
ATOM 745 O O . LEU A 1 87 ? 2.297 -10.070 -1.041 1.00 94.19 87 LEU A O 1
ATOM 749 N N . ARG A 1 88 ? 4.265 -11.160 -1.040 1.00 91.50 88 ARG A N 1
ATOM 750 C CA . ARG A 1 88 ? 3.809 -12.278 -1.866 1.00 91.50 88 ARG A CA 1
ATOM 751 C C . ARG A 1 88 ? 3.318 -13.406 -0.962 1.00 91.50 88 ARG A C 1
ATOM 753 O O . ARG A 1 88 ? 4.096 -13.975 -0.199 1.00 91.50 88 ARG A O 1
ATOM 760 N N . PHE A 1 89 ? 2.047 -13.752 -1.106 1.00 87.00 89 PHE A N 1
ATOM 761 C CA . PHE A 1 89 ? 1.417 -14.896 -0.463 1.00 87.00 89 PHE A CA 1
ATOM 762 C C . PHE A 1 89 ? 1.330 -16.054 -1.460 1.00 87.00 89 PHE A C 1
ATOM 764 O O . PHE A 1 89 ? 0.776 -15.912 -2.556 1.00 87.00 89 PHE A O 1
ATOM 771 N N . ASN A 1 90 ? 1.879 -17.211 -1.085 1.00 85.75 90 ASN A N 1
ATOM 772 C CA . ASN A 1 90 ? 1.865 -18.403 -1.934 1.00 85.75 90 ASN A CA 1
ATOM 773 C C . ASN A 1 90 ? 0.423 -18.777 -2.314 1.00 85.75 90 ASN A C 1
ATOM 775 O O . ASN A 1 90 ? -0.425 -18.962 -1.446 1.00 85.75 90 ASN A O 1
ATOM 779 N N . GLY A 1 91 ? 0.150 -18.863 -3.618 1.00 86.38 91 GLY A N 1
ATOM 780 C CA . GLY A 1 91 ? -1.162 -19.231 -4.161 1.00 86.38 91 GLY A CA 1
ATOM 781 C C . GLY A 1 91 ? -2.220 -18.119 -4.187 1.00 86.38 91 GLY A C 1
ATOM 782 O O . GLY A 1 91 ? -3.277 -18.341 -4.764 1.00 86.38 91 GLY A O 1
ATOM 783 N N . ARG A 1 92 ? -1.954 -16.933 -3.614 1.00 86.00 92 ARG A N 1
ATOM 784 C CA . ARG A 1 92 ? -2.907 -15.800 -3.591 1.00 86.00 92 ARG A CA 1
ATOM 785 C C . ARG A 1 92 ? -2.428 -14.580 -4.381 1.00 86.00 92 ARG A C 1
ATOM 787 O O . ARG A 1 92 ? -3.253 -13.805 -4.843 1.00 86.00 92 ARG A O 1
ATOM 794 N N . GLY A 1 93 ? -1.117 -14.421 -4.563 1.00 88.94 93 GLY A N 1
ATOM 795 C CA . GLY A 1 93 ? -0.534 -13.291 -5.292 1.00 88.94 93 GLY A CA 1
ATOM 796 C C . GLY A 1 93 ? 0.149 -12.283 -4.371 1.00 88.94 93 GLY A C 1
ATOM 797 O O . GLY A 1 93 ? 0.621 -12.642 -3.291 1.00 88.94 93 GLY A O 1
ATOM 798 N N . VAL A 1 94 ? 0.269 -11.036 -4.830 1.00 91.56 94 VAL A N 1
ATOM 799 C CA . VAL A 1 94 ? 0.886 -9.941 -4.069 1.00 91.56 94 VAL A CA 1
ATOM 800 C C . VAL A 1 94 ? -0.207 -9.060 -3.480 1.00 91.56 94 VAL A C 1
ATOM 802 O O . VAL A 1 94 ? -1.076 -8.595 -4.211 1.00 91.56 94 VAL A O 1
ATOM 805 N N . PHE A 1 95 ? -0.127 -8.820 -2.175 1.00 95.81 95 PHE A N 1
ATOM 806 C CA . PHE A 1 95 ? -1.019 -7.925 -1.444 1.00 95.81 95 PHE A CA 1
ATOM 807 C C . PHE A 1 95 ? -0.209 -6.878 -0.692 1.00 95.81 95 PHE A C 1
ATOM 809 O O . PHE A 1 95 ? 0.942 -7.112 -0.312 1.00 95.81 95 PHE A O 1
ATOM 816 N N . LEU A 1 96 ? -0.826 -5.727 -0.464 1.00 97.19 96 LEU A N 1
ATOM 817 C CA . LEU A 1 96 ? -0.333 -4.714 0.447 1.00 97.19 96 LEU A CA 1
ATOM 818 C C . LEU A 1 96 ? -0.842 -5.025 1.851 1.00 97.19 96 LEU A C 1
ATOM 820 O O . LEU A 1 96 ? -2.029 -5.245 2.064 1.00 97.19 96 LEU A O 1
ATOM 824 N N . VAL A 1 97 ? 0.075 -5.038 2.810 1.00 96.69 97 VAL A N 1
ATOM 825 C CA . VAL A 1 97 ? -0.198 -5.420 4.195 1.00 96.69 97 VAL A CA 1
ATOM 826 C C . VAL A 1 97 ? 0.132 -4.265 5.129 1.00 96.69 97 VAL A C 1
ATOM 828 O O . VAL A 1 97 ?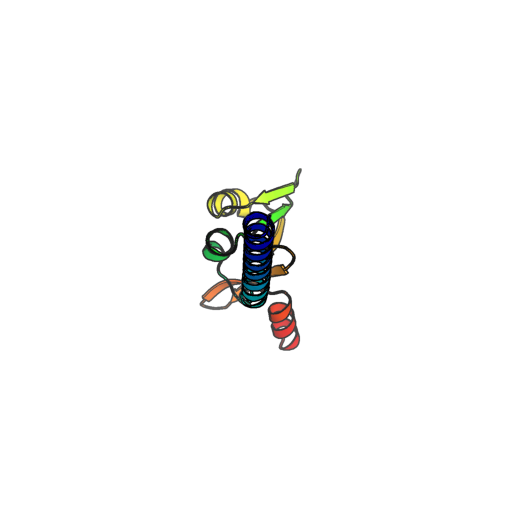 1.183 -3.642 4.970 1.00 96.69 97 VAL A O 1
ATOM 831 N N . SER A 1 98 ? -0.744 -3.974 6.092 1.00 95.25 98 SER A N 1
ATOM 832 C CA . SER A 1 98 ? -0.536 -2.899 7.068 1.00 95.25 98 SER A CA 1
ATOM 833 C C . SER A 1 98 ? 0.771 -3.105 7.843 1.00 95.25 98 SER A C 1
ATOM 835 O O . SER A 1 98 ? 1.192 -4.234 8.088 1.00 95.25 98 SER A O 1
ATOM 837 N N . GLU A 1 99 ? 1.437 -2.024 8.264 1.00 94.69 99 GLU A N 1
ATOM 838 C CA . GLU A 1 99 ? 2.668 -2.111 9.075 1.00 94.69 99 GLU A CA 1
ATOM 839 C C . GLU A 1 99 ? 2.485 -2.989 10.323 1.00 94.69 99 GLU A C 1
ATOM 841 O O . GLU A 1 99 ? 3.366 -3.779 10.664 1.00 94.69 99 GLU A O 1
ATOM 846 N N . LYS A 1 100 ? 1.314 -2.903 10.967 1.00 92.50 100 LYS A N 1
ATOM 847 C CA . LYS A 1 100 ? 0.951 -3.747 12.107 1.00 92.50 100 LYS A CA 1
ATOM 848 C C . LYS A 1 100 ? 0.952 -5.227 11.716 1.00 92.50 100 LYS A C 1
ATOM 850 O O . LYS A 1 100 ? 1.705 -5.999 12.309 1.00 92.50 100 LYS A O 1
ATOM 855 N N . HIS A 1 101 ? 0.163 -5.608 10.710 1.00 92.69 101 HIS A N 1
ATOM 856 C CA . HIS A 1 101 ? 0.034 -7.010 10.315 1.00 92.69 101 HIS A CA 1
ATOM 857 C C . HIS A 1 101 ? 1.339 -7.568 9.723 1.00 92.69 101 HIS A C 1
ATOM 859 O O . HIS A 1 101 ? 1.719 -8.708 9.980 1.00 92.69 101 HIS A O 1
ATOM 865 N N . TYR A 1 102 ? 2.108 -6.741 9.014 1.00 94.25 102 TYR A N 1
ATOM 866 C CA . TYR A 1 102 ? 3.443 -7.092 8.536 1.00 94.25 102 TYR A CA 1
ATOM 867 C C . TYR A 1 102 ? 4.389 -7.466 9.688 1.00 94.25 102 TYR A C 1
ATOM 869 O O . TYR A 1 102 ? 5.115 -8.458 9.596 1.00 94.25 102 TYR A O 1
ATOM 877 N N . ASN A 1 103 ? 4.378 -6.692 10.778 1.00 93.12 103 ASN A N 1
ATOM 878 C CA . ASN A 1 103 ? 5.207 -6.960 11.952 1.00 93.12 103 ASN A CA 1
ATOM 879 C C . ASN A 1 103 ? 4.767 -8.227 12.695 1.00 93.12 103 ASN A C 1
ATOM 881 O O . ASN A 1 103 ? 5.625 -8.992 13.132 1.00 93.12 103 ASN A O 1
ATOM 885 N N . GLU A 1 104 ? 3.460 -8.485 12.784 1.00 93.38 104 GLU A N 1
ATOM 886 C CA . GLU A 1 104 ? 2.924 -9.746 13.312 1.00 93.38 104 GLU A CA 1
ATOM 887 C C . GLU A 1 104 ? 3.439 -10.934 12.488 1.00 93.38 104 GLU A C 1
ATOM 889 O O . GLU A 1 104 ? 4.067 -11.837 13.034 1.00 93.38 104 GLU A O 1
ATOM 894 N N . LEU A 1 105 ? 3.280 -10.898 11.160 1.00 89.69 105 LEU A N 1
ATOM 895 C CA . LEU A 1 105 ? 3.760 -11.953 10.259 1.00 89.69 105 LEU A CA 1
ATOM 896 C C . LEU A 1 105 ? 5.277 -12.164 10.340 1.00 89.69 105 LEU A C 1
ATOM 898 O O . LEU A 1 105 ? 5.752 -13.291 10.198 1.00 89.69 105 LEU A O 1
ATOM 902 N N . LYS A 1 106 ? 6.049 -11.095 10.561 1.00 88.56 106 LYS A N 1
ATOM 903 C CA . LYS A 1 106 ? 7.497 -11.182 10.780 1.00 88.56 106 LYS A CA 1
ATOM 904 C C . LYS A 1 106 ? 7.865 -11.855 12.097 1.00 88.56 106 LYS A C 1
ATOM 906 O O . LYS A 1 106 ? 8.892 -12.514 12.134 1.00 88.56 106 LYS A O 1
ATOM 911 N N . ALA A 1 107 ? 7.069 -11.677 13.147 1.00 88.56 107 ALA A N 1
ATOM 912 C CA . ALA A 1 107 ? 7.321 -12.288 14.450 1.00 88.56 107 ALA A CA 1
ATOM 913 C C . ALA A 1 107 ? 7.027 -13.799 14.471 1.00 88.56 107 ALA A C 1
ATOM 915 O O . ALA A 1 107 ? 7.566 -14.511 15.312 1.00 88.56 107 ALA A O 1
ATOM 916 N N . TYR A 1 108 ? 6.188 -14.286 13.549 1.00 77.44 108 TYR A N 1
ATOM 917 C CA . TYR A 1 108 ? 5.877 -15.713 13.384 1.00 77.44 108 TYR A CA 1
ATOM 918 C C . TYR A 1 108 ? 6.805 -16.453 12.404 1.00 77.44 108 TYR A C 1
ATOM 920 O O . TYR A 1 108 ? 6.625 -17.655 12.197 1.00 77.44 108 TYR A O 1
ATOM 928 N N . LYS A 1 109 ? 7.759 -15.753 11.782 1.00 59.28 109 LYS A N 1
ATOM 929 C CA . LYS A 1 109 ? 8.806 -16.339 10.933 1.00 59.28 109 LYS A CA 1
ATOM 930 C C . LYS A 1 109 ? 10.064 -16.624 11.738 1.00 59.28 109 LYS A C 1
ATOM 932 O O . LYS A 1 109 ? 10.682 -17.669 11.445 1.00 59.28 109 LYS A O 1
#

Sequence (109 aa):
MSDILDMLRDFTHFTQKIERDMYETAKRIQLPDEIDIYNFFEQWGGRAECRMYDYSMTLCSIEDYVRFYDDAINIRYHIGKAKYYALRFNGRGVFLVSEKHYNELKAYK

Organism: NCBI:txid2608404